Protein 5CS2 (pdb70)

CATH classification: 3.30.428.10

Structure (mmCIF, N/CA/C/O backbone):
data_5CS2
#
_entry.id   5CS2
#
_cell.length_a   45.953
_cell.length_b   45.953
_cell.length_c   138.440
_cell.angle_alpha   90.00
_cell.angle_beta   90.00
_cell.angle_gamma   120.00
#
_symmetry.space_group_name_H-M   'P 32 2 1'
#
loop_
_entity.id
_entity.type
_entity.pdbx_description
1 polymer 'Histidine triad protein'
2 polymer 'Cyclomarin A'
3 non-polymer 'CHLORIDE ION'
4 water water
#
loop_
_atom_site.group_PDB
_atom_site.id
_atom_site.type_symbol
_atom_site.label_atom_id
_atom_site.label_alt_id
_atom_site.label_comp_id
_atom_site.label_asym_id
_atom_site.label_entity_id
_atom_site.label_seq_id
_atom_site.pdbx_PDB_ins_code
_atom_site.Cartn_x
_atom_site.Cartn_y
_atom_site.Cartn_z
_atom_site.occupancy
_atom_site.B_iso_or_equiv
_atom_site.auth_seq_id
_atom_site.auth_comp_id
_atom_site.auth_asym_id
_atom_site.auth_atom_id
_atom_site.pdbx_PDB_model_num
ATOM 1 N N . GLU A 1 3 ? 26.708 2.236 -0.833 1.00 35.48 2 GLU A N 1
ATOM 2 C CA . GLU A 1 3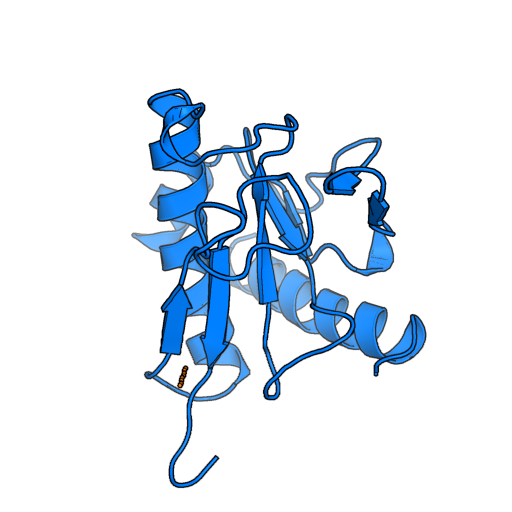 ? 28.133 2.564 -0.942 1.00 35.04 2 GLU A CA 1
ATOM 3 C C . GLU A 1 3 ? 29.064 1.341 -0.721 1.00 35.42 2 GLU A C 1
ATOM 4 O O . GLU A 1 3 ? 30.122 1.314 -1.356 1.00 34.60 2 GLU A O 1
ATOM 10 N N . LYS A 1 4 ? 28.705 0.356 0.153 1.00 29.25 3 LYS A N 1
ATOM 11 C CA . LYS A 1 4 ? 29.568 -0.830 0.379 1.00 28.05 3 LYS A CA 1
ATOM 12 C C . LYS A 1 4 ? 29.869 -1.554 -0.952 1.00 31.33 3 LYS A C 1
ATOM 13 O O . LYS A 1 4 ? 31.025 -1.833 -1.271 1.00 31.42 3 LYS A O 1
ATOM 19 N N . TYR A 1 5 ? 28.810 -1.856 -1.695 1.00 27.37 4 TYR A N 1
ATOM 20 C CA . TYR A 1 5 ? 28.934 -2.603 -2.944 1.00 26.11 4 TYR A CA 1
ATOM 21 C C . TYR A 1 5 ? 29.518 -1.787 -4.067 1.00 31.14 4 TYR A C 1
ATOM 22 O O . TYR A 1 5 ? 30.268 -2.340 -4.870 1.00 28.89 4 TYR A O 1
ATOM 31 N N . LYS A 1 6 ? 29.258 -0.468 -4.076 1.00 28.45 5 LYS A N 1
ATOM 32 C CA . LYS A 1 6 ? 29.825 0.446 -5.053 1.00 27.79 5 LYS A CA 1
ATOM 33 C C . LYS A 1 6 ? 31.323 0.484 -4.775 1.00 30.69 5 LYS A C 1
ATOM 34 O O . LYS A 1 6 ? 32.118 0.469 -5.713 1.00 30.10 5 LYS A O 1
ATOM 40 N N . ASN A 1 7 ? 31.715 0.467 -3.479 1.00 27.53 6 ASN A N 1
ATOM 41 C CA . ASN A 1 7 ? 33.119 0.495 -3.081 1.00 25.40 6 ASN A CA 1
ATOM 42 C C . ASN A 1 7 ? 33.819 -0.806 -3.510 1.00 27.28 6 ASN A C 1
ATOM 43 O O . ASN A 1 7 ? 34.963 -0.770 -3.963 1.00 26.63 6 ASN A O 1
ATOM 48 N N . ILE A 1 8 ? 33.107 -1.943 -3.431 1.00 24.38 7 ILE A N 1
ATOM 49 C CA . ILE A 1 8 ? 33.689 -3.217 -3.863 1.00 22.88 7 ILE A CA 1
ATOM 50 C C . ILE A 1 8 ? 33.933 -3.148 -5.390 1.00 27.27 7 ILE A C 1
ATOM 51 O O . ILE A 1 8 ? 35.017 -3.494 -5.852 1.00 25.63 7 ILE A O 1
ATOM 56 N N . LEU A 1 9 ? 32.933 -2.657 -6.148 1.00 25.14 8 LEU A N 1
ATOM 57 C CA . LEU A 1 9 ? 33.033 -2.536 -7.610 1.00 23.28 8 LEU A CA 1
ATOM 58 C C . LEU A 1 9 ? 34.194 -1.656 -8.034 1.00 27.97 8 LEU A C 1
ATOM 59 O O . LEU A 1 9 ? 34.900 -1.981 -8.989 1.00 25.93 8 LEU A O 1
ATOM 64 N N . GLU A 1 10 ? 34.466 -0.595 -7.255 1.00 25.83 9 GLU A N 1
ATOM 65 C CA . GLU A 1 10 ? 35.611 0.273 -7.518 1.00 26.58 9 GLU A CA 1
ATOM 66 C C . GLU A 1 10 ? 36.895 -0.534 -7.321 1.00 28.76 9 GLU A C 1
ATOM 67 O O . GLU A 1 10 ? 37.777 -0.492 -8.180 1.00 28.46 9 GLU A O 1
ATOM 73 N N . LYS A 1 11 ? 36.958 -1.351 -6.242 1.00 26.75 10 LYS A N 1
ATOM 74 C CA . LYS A 1 11 ? 38.121 -2.199 -5.963 1.00 27.10 10 LYS A CA 1
ATOM 75 C C . LYS A 1 11 ? 38.309 -3.269 -7.035 1.00 29.41 10 LYS A C 1
ATOM 76 O O . LYS A 1 11 ? 39.450 -3.661 -7.315 1.00 29.37 10 LYS A O 1
ATOM 82 N N . LEU A 1 12 ? 37.187 -3.748 -7.626 1.00 25.08 11 LEU A N 1
ATOM 83 C CA . LEU A 1 12 ? 37.209 -4.762 -8.685 1.00 23.07 11 LEU A CA 1
ATOM 84 C C . LEU A 1 12 ? 37.501 -4.123 -10.045 1.00 25.31 11 LEU A C 1
ATOM 85 O O . LEU A 1 12 ? 37.596 -4.838 -11.056 1.00 26.39 11 LEU A O 1
ATOM 90 N N . GLU A 1 13 ? 37.580 -2.773 -10.096 1.00 23.87 12 GLU A N 1
ATOM 91 C CA . GLU A 1 13 ? 37.821 -1.991 -11.314 1.00 24.96 12 GLU A CA 1
ATOM 92 C C . GLU A 1 13 ? 36.712 -2.228 -12.347 1.00 28.96 12 GLU A C 1
ATOM 93 O O . GLU A 1 13 ? 36.948 -2.197 -13.556 1.00 30.40 12 GLU A O 1
ATOM 99 N N . TRP A 1 14 ? 35.485 -2.446 -11.860 1.00 24.24 13 TRP A N 1
ATOM 100 C CA . TRP A 1 14 ? 34.348 -2.680 -12.734 1.00 23.96 13 TRP A CA 1
ATOM 101 C C . TRP A 1 14 ? 33.773 -1.383 -13.314 1.00 28.35 13 TRP A C 1
ATOM 102 O O . TRP A 1 14 ? 33.794 -0.324 -12.679 1.00 28.63 13 TRP A O 1
ATOM 113 N N . TYR A 1 15 ? 33.205 -1.505 -14.512 1.00 25.16 14 TYR A N 1
ATOM 114 C CA . TYR A 1 15 ? 32.434 -0.461 -15.186 1.00 25.38 14 TYR A CA 1
ATOM 115 C C . TYR A 1 15 ? 31.419 -1.158 -16.064 1.00 28.08 14 TYR A C 1
ATOM 116 O O . TYR A 1 15 ? 31.629 -2.322 -16.453 1.00 25.42 14 TYR A O 1
ATOM 125 N N . LYS A 1 16 ? 30.271 -0.496 -16.324 1.00 25.35 15 LYS A N 1
ATOM 126 C CA . LYS A 1 16 ? 29.224 -1.089 -17.159 1.00 24.80 15 LYS A CA 1
ATOM 127 C C . LYS A 1 16 ? 29.870 -1.491 -18.489 1.00 27.37 15 LYS A C 1
ATOM 128 O O . LYS A 1 16 ? 30.686 -0.715 -19.024 1.00 26.09 15 LYS A O 1
ATOM 134 N N . ASN A 1 17 ? 29.543 -2.707 -18.976 1.00 23.48 16 ASN A N 1
ATOM 135 C CA . ASN A 1 17 ? 30.023 -3.283 -20.235 1.00 22.57 16 ASN A CA 1
ATOM 136 C C . ASN A 1 17 ? 31.472 -3.753 -20.211 1.00 26.57 16 ASN A C 1
ATOM 137 O O . ASN A 1 17 ? 31.956 -4.176 -21.259 1.00 27.87 16 ASN A O 1
ATOM 142 N N . LYS A 1 18 ? 32.170 -3.726 -19.036 1.00 21.70 17 LYS A N 1
ATOM 143 C CA . LYS A 1 18 ? 33.532 -4.234 -18.997 1.00 20.53 17 LYS A CA 1
ATOM 144 C C . LYS A 1 18 ? 33.486 -5.715 -19.455 1.00 23.95 17 LYS A C 1
ATOM 145 O O . LYS A 1 18 ? 32.674 -6.493 -18.963 1.00 22.16 17 LYS A O 1
ATOM 151 N N . SER A 1 19 ? 34.354 -6.088 -20.394 1.00 22.16 18 SER A N 1
ATOM 152 C CA . SER A 1 19 ? 34.399 -7.466 -20.883 1.00 23.51 18 SER A CA 1
ATOM 153 C C . SER A 1 19 ? 35.827 -7.901 -21.184 1.00 29.11 18 SER A C 1
ATOM 154 O O . SER A 1 19 ? 36.763 -7.101 -21.094 1.00 30.08 18 SER A O 1
ATOM 157 N N . SER A 1 20 ? 36.003 -9.189 -21.467 1.00 26.32 19 SER A N 1
ATOM 158 C CA . SER A 1 20 ? 37.300 -9.747 -21.822 1.00 26.73 19 SER A CA 1
ATOM 159 C C . SER A 1 20 ? 37.146 -10.250 -23.264 1.00 31.64 19 SER A C 1
ATOM 160 O O . SER A 1 20 ? 36.029 -10.572 -23.685 1.00 30.78 19 SER A O 1
ATOM 163 N N . GLU A 1 21 ? 38.250 -10.275 -24.037 1.00 31.69 20 GLU A N 1
ATOM 164 C CA . GLU A 1 21 ? 38.228 -10.754 -25.426 1.00 32.48 20 GLU A CA 1
ATOM 165 C C . GLU A 1 21 ? 37.861 -12.243 -25.489 1.00 34.23 20 GLU A C 1
ATOM 166 O O . GLU A 1 21 ? 37.228 -12.676 -26.446 1.00 36.12 20 GLU A O 1
ATOM 172 N N . LYS A 1 22 ? 38.249 -13.008 -24.460 1.00 28.67 21 LYS A N 1
ATOM 173 C CA . LYS A 1 22 ? 37.989 -14.443 -24.359 1.00 28.67 21 LYS A CA 1
ATOM 174 C C . LYS A 1 22 ? 37.840 -14.855 -22.908 1.00 27.58 21 LYS A C 1
ATOM 175 O O . LYS A 1 22 ? 38.437 -14.253 -22.021 1.00 28.65 21 LYS A O 1
ATOM 181 N N . TYR A 1 23 ? 37.058 -15.888 -22.686 1.00 23.18 22 TYR A N 1
ATOM 182 C CA . TYR A 1 23 ? 36.798 -16.437 -21.361 1.00 22.36 22 TYR A CA 1
ATOM 183 C C . TYR A 1 23 ? 37.186 -17.901 -21.319 1.00 25.83 22 TYR A C 1
ATOM 184 O O . TYR A 1 23 ? 36.459 -18.753 -21.819 1.00 25.67 22 TYR A O 1
ATOM 193 N N . GLU A 1 24 ? 38.325 -18.173 -20.714 1.00 23.44 23 GLU A N 1
ATOM 194 C CA . GLU A 1 24 ? 38.819 -19.546 -20.584 1.00 25.10 23 GLU A CA 1
ATOM 195 C C . GLU A 1 24 ? 38.391 -20.114 -19.246 1.00 25.15 23 GLU A C 1
ATOM 196 O O . GLU A 1 24 ? 38.453 -19.409 -18.232 1.00 21.08 23 GLU A O 1
ATOM 202 N N . PHE A 1 25 ? 37.966 -21.381 -19.243 1.00 19.92 24 PHE A N 1
ATOM 203 C CA . PHE A 1 25 ? 37.643 -22.076 -18.006 1.00 19.84 24 PHE A CA 1
ATOM 204 C C . PHE A 1 25 ? 38.222 -23.493 -18.151 1.00 23.09 24 PHE A C 1
ATOM 205 O O . PHE A 1 25 ? 37.568 -24.342 -18.732 1.00 21.51 24 PHE A O 1
ATOM 213 N N . GLY A 1 26 ? 39.432 -23.707 -17.634 1.00 20.58 25 GLY A N 1
ATOM 214 C CA . GLY A 1 26 ? 40.112 -24.994 -17.818 1.00 20.19 25 GLY A CA 1
ATOM 215 C C . GLY A 1 26 ? 40.406 -25.121 -19.310 1.00 21.42 25 GLY A C 1
ATOM 216 O O . GLY A 1 26 ? 40.811 -24.142 -19.943 1.00 21.65 25 GLY A O 1
ATOM 217 N N . ILE A 1 27 ? 40.151 -26.290 -19.883 1.00 21.09 26 ILE A N 1
ATOM 218 C CA . ILE A 1 27 ? 40.349 -26.506 -21.340 1.00 19.63 26 ILE A CA 1
ATOM 219 C C . ILE A 1 27 ? 39.150 -25.931 -22.140 1.00 25.28 26 ILE A C 1
ATOM 220 O O . ILE A 1 27 ? 39.137 -26.025 -23.377 1.00 25.24 26 ILE A O 1
ATOM 225 N N . TYR A 1 28 ? 38.103 -25.458 -21.433 1.00 20.10 27 TYR A N 1
ATOM 226 C CA . TYR A 1 28 ? 36.857 -24.987 -22.047 1.00 20.60 27 TYR A CA 1
ATOM 227 C C . TYR A 1 28 ? 36.845 -23.490 -22.291 1.00 22.81 27 TYR A C 1
ATOM 228 O O . TYR A 1 28 ? 37.720 -22.757 -21.821 1.00 20.70 27 TYR A O 1
ATOM 237 N N . GLU A 1 29 ? 35.922 -23.062 -23.141 1.00 21.18 28 GLU A N 1
ATOM 238 C CA . GLU A 1 29 ? 35.792 -21.641 -23.421 1.00 20.79 28 GLU A CA 1
ATOM 239 C C . GLU A 1 29 ? 34.340 -21.303 -23.105 1.00 22.72 28 GLU A C 1
ATOM 240 O O . GLU A 1 29 ? 33.444 -22.067 -23.443 1.00 24.19 28 GLU A O 1
ATOM 246 N N . ILE A 1 30 ? 34.122 -20.219 -22.343 1.00 20.35 29 ILE A N 1
ATOM 247 C CA . ILE A 1 30 ? 32.768 -19.824 -21.968 1.00 17.59 29 ILE A CA 1
ATOM 248 C C . ILE A 1 30 ? 32.293 -18.787 -22.981 1.00 20.23 29 ILE A C 1
ATOM 249 O O . ILE A 1 30 ? 33.037 -17.851 -23.281 1.00 22.09 29 ILE A O 1
ATOM 254 N N . ASP A 1 31 ? 31.072 -18.968 -23.484 1.00 19.65 30 ASP A N 1
ATOM 255 C CA . ASP A 1 31 ? 30.419 -18.039 -24.429 1.00 19.40 30 ASP A CA 1
ATOM 256 C C . ASP A 1 31 ? 30.217 -16.701 -23.701 1.00 24.02 30 ASP A C 1
ATOM 257 O O . ASP A 1 31 ? 29.753 -16.673 -22.548 1.00 23.94 30 ASP A O 1
ATOM 262 N N . LYS A 1 32 ? 30.567 -15.598 -24.366 1.00 21.05 31 LYS A N 1
ATOM 263 C CA . LYS A 1 32 ? 30.403 -14.240 -23.808 1.00 21.28 31 LYS A CA 1
ATOM 264 C C . LYS A 1 32 ? 28.967 -13.942 -23.369 1.00 24.42 31 LYS A C 1
ATOM 265 O O . LYS A 1 32 ? 28.783 -13.141 -22.435 1.00 25.34 31 LYS A O 1
ATOM 271 N N . ARG A 1 33 ? 27.955 -14.577 -24.017 1.00 20.89 32 ARG A N 1
ATOM 272 C CA . ARG A 1 33 ? 26.535 -14.442 -23.685 1.00 21.43 32 ARG A CA 1
ATOM 273 C C . ARG A 1 33 ? 26.195 -15.011 -22.305 1.00 23.82 32 ARG A C 1
ATOM 274 O O . ARG A 1 33 ? 25.136 -14.706 -21.761 1.00 23.81 32 ARG A O 1
ATOM 282 N N . GLU A 1 34 ? 27.070 -15.888 -21.766 1.00 21.06 33 GLU A N 1
ATOM 283 C CA . GLU A 1 34 ? 26.799 -16.528 -20.469 1.00 20.91 33 GLU A CA 1
ATOM 284 C C . GLU A 1 34 ? 27.461 -15.817 -19.289 1.00 22.44 33 GLU A C 1
ATOM 285 O O . GLU A 1 34 ? 27.225 -16.199 -18.142 1.00 24.07 33 GLU A O 1
ATOM 291 N N . VAL A 1 35 ? 28.260 -14.814 -19.567 1.00 17.04 34 VAL A N 1
ATOM 292 C CA . VAL A 1 35 ? 29.050 -14.058 -18.596 1.00 17.53 34 VAL A CA 1
ATOM 293 C C . VAL A 1 35 ? 28.242 -12.836 -18.153 1.00 19.46 34 VAL A C 1
ATOM 294 O O . VAL A 1 35 ? 27.801 -12.068 -18.992 1.00 20.44 34 VAL A O 1
ATOM 298 N N . PHE A 1 36 ? 28.081 -12.655 -16.864 1.00 17.24 35 PHE A N 1
ATOM 299 C CA . PHE A 1 36 ? 27.316 -11.490 -16.367 1.00 17.29 35 PHE A CA 1
ATOM 300 C C . PHE A 1 36 ? 28.210 -10.398 -15.762 1.00 21.92 35 PHE A C 1
ATOM 301 O O . PHE A 1 36 ? 27.730 -9.289 -15.520 1.00 20.66 35 PHE A O 1
ATOM 309 N N . ILE A 1 37 ? 29.503 -10.698 -15.450 1.00 17.60 36 ILE A N 1
ATOM 310 C CA . ILE A 1 37 ? 30.383 -9.684 -14.899 1.00 18.14 36 ILE A CA 1
ATOM 311 C C . ILE A 1 37 ? 31.833 -10.073 -15.166 1.00 21.88 36 ILE A C 1
ATOM 312 O O . ILE A 1 37 ? 32.165 -11.251 -15.077 1.00 20.16 36 ILE A O 1
ATOM 317 N N . THR A 1 38 ? 32.668 -9.078 -15.417 1.00 19.05 37 THR A N 1
ATOM 318 C CA . THR A 1 38 ? 34.104 -9.186 -15.582 1.00 19.22 37 THR A CA 1
ATOM 319 C C . THR A 1 38 ? 34.734 -8.136 -14.688 1.00 24.65 37 THR A C 1
ATOM 320 O O . THR A 1 38 ? 34.270 -6.992 -14.652 1.00 25.02 37 THR A O 1
ATOM 324 N N . THR A 1 39 ? 35.791 -8.536 -13.943 1.00 19.60 38 THR A N 1
ATOM 325 C CA . THR A 1 39 ? 36.528 -7.679 -13.014 1.00 20.30 38 THR A CA 1
ATOM 326 C C . THR A 1 39 ? 37.989 -7.652 -13.453 1.00 24.65 38 THR A C 1
ATOM 327 O O . THR A 1 39 ? 38.327 -8.235 -14.489 1.00 25.10 38 THR A O 1
ATOM 331 N N . LYS A 1 40 ? 38.850 -6.999 -12.670 1.00 23.71 39 LYS A N 1
ATOM 332 C CA . LYS A 1 40 ? 40.272 -6.895 -12.969 1.00 24.70 39 LYS A CA 1
ATOM 333 C C . LYS A 1 40 ? 40.921 -8.282 -13.101 1.00 28.75 39 LYS A C 1
ATOM 334 O O . LYS A 1 40 ? 41.762 -8.463 -13.975 1.00 30.32 39 LYS A O 1
ATOM 340 N N . TYR A 1 41 ? 40.514 -9.256 -12.254 1.00 22.77 40 TYR A N 1
ATOM 341 C CA . TYR A 1 41 ? 41.102 -10.609 -12.237 1.00 21.59 40 TYR A CA 1
ATOM 342 C C . TYR A 1 41 ? 40.121 -11.763 -12.375 1.00 22.87 40 TYR A C 1
ATOM 343 O O . TYR A 1 41 ? 40.558 -12.910 -12.484 1.00 25.56 40 TYR A O 1
ATOM 352 N N . SER A 1 42 ? 38.815 -11.514 -12.361 1.00 17.54 41 SER A N 1
ATOM 353 C CA . SER A 1 42 ? 37.854 -12.622 -12.341 1.00 15.65 41 SER A CA 1
ATOM 354 C C . SER A 1 42 ? 36.681 -12.377 -13.268 1.00 18.12 41 SER A C 1
ATOM 355 O O . SER A 1 42 ? 36.572 -11.300 -13.854 1.00 19.83 41 SER A O 1
ATOM 358 N N . TYR A 1 43 ? 35.806 -13.356 -13.371 1.00 16.84 42 TYR A N 1
ATOM 359 C CA . TYR A 1 43 ? 34.552 -13.229 -14.083 1.00 15.51 42 TYR A CA 1
ATOM 360 C C . TYR A 1 43 ? 33.512 -14.169 -13.510 1.00 19.07 42 TYR A C 1
ATOM 361 O O . TYR A 1 43 ? 33.844 -15.135 -12.837 1.00 19.94 42 TYR A O 1
ATOM 370 N N . GLY A 1 44 ? 32.260 -13.830 -13.716 1.00 16.96 43 GLY A N 1
ATOM 371 C CA . GLY A 1 44 ? 31.128 -14.599 -13.239 1.00 15.89 43 GLY A CA 1
ATOM 372 C C . GLY A 1 44 ? 30.309 -15.046 -14.417 1.00 19.38 43 GLY A C 1
ATOM 373 O O . GLY A 1 44 ? 30.061 -14.262 -15.338 1.00 17.71 43 GLY A O 1
ATOM 374 N N . PHE A 1 45 ? 29.915 -16.302 -14.410 1.00 17.38 44 PHE A N 1
ATOM 375 C CA . PHE A 1 45 ? 29.113 -16.856 -15.484 1.00 17.93 44 PHE A CA 1
ATOM 376 C C . PHE A 1 45 ? 28.068 -17.839 -14.991 1.00 22.21 44 PHE A C 1
ATOM 377 O O . PHE A 1 45 ? 28.211 -18.433 -13.907 1.00 20.68 44 PHE A O 1
ATOM 385 N N A VAL A 1 46 ? 26.951 -17.940 -15.730 0.50 20.95 45 VAL A N 1
ATOM 386 N N B VAL A 1 46 ? 26.989 -17.987 -15.774 0.50 21.17 45 VAL A N 1
ATOM 387 C CA A VAL A 1 46 ? 25.863 -18.854 -15.372 0.50 20.66 45 VAL A CA 1
ATOM 388 C CA B VAL A 1 46 ? 25.843 -18.858 -15.491 0.50 20.99 45 VAL A CA 1
ATOM 389 C C A VAL A 1 46 ? 26.297 -20.296 -15.621 0.50 26.81 45 VAL A C 1
ATOM 390 C C B VAL A 1 46 ? 26.228 -20.331 -15.705 0.50 27.09 45 VAL A C 1
ATOM 391 O O A VAL A 1 46 ? 27.048 -20.565 -16.554 0.50 26.99 45 VAL A O 1
ATOM 392 O O B VAL A 1 46 ? 26.837 -20.667 -16.716 0.50 27.58 45 VAL A O 1
ATOM 399 N N . ASN A 1 47 ? 25.863 -21.208 -14.753 1.00 25.85 46 ASN A N 1
ATOM 400 C CA . ASN A 1 47 ? 26.191 -22.635 -14.845 1.00 25.28 46 ASN A CA 1
ATOM 401 C C . ASN A 1 47 ? 25.287 -23.366 -15.846 1.00 29.60 46 ASN A C 1
ATOM 402 O O . ASN A 1 47 ? 24.073 -23.228 -15.756 1.00 29.34 46 ASN A O 1
ATOM 407 N N . ASN A 1 48 ? 25.875 -24.151 -16.787 1.00 28.82 47 ASN A N 1
ATOM 408 C CA . ASN A 1 48 ? 25.118 -24.952 -17.772 1.00 29.34 47 ASN A CA 1
ATOM 409 C C . ASN A 1 48 ? 24.477 -26.182 -17.150 1.00 33.04 47 ASN A C 1
ATOM 410 O O . ASN A 1 48 ? 23.540 -26.748 -17.725 1.00 33.51 47 ASN A O 1
ATOM 415 N N . LYS A 1 49 ? 24.987 -26.613 -15.989 1.00 29.39 48 LYS A N 1
ATOM 416 C CA . LYS A 1 49 ? 24.430 -27.765 -15.259 1.00 30.14 48 LYS A CA 1
ATOM 417 C C . LYS A 1 49 ? 24.154 -27.306 -13.807 1.00 33.95 48 LYS A C 1
ATOM 418 O O . LYS A 1 49 ? 24.898 -27.672 -12.892 1.00 34.82 48 LYS A O 1
ATOM 424 N N . PRO A 1 50 ? 23.147 -26.422 -13.593 1.00 30.19 49 PRO A N 1
ATOM 425 C CA . PRO A 1 50 ? 22.899 -25.918 -12.231 1.00 29.84 49 PRO A CA 1
ATOM 426 C C . PRO A 1 50 ? 22.378 -26.997 -11.293 1.00 34.85 49 PRO A C 1
ATOM 427 O O . PRO A 1 50 ? 21.587 -27.853 -11.711 1.00 34.60 49 PRO A O 1
ATOM 431 N N . LEU A 1 51 ? 22.831 -26.971 -10.027 1.00 31.60 50 LEU A N 1
ATOM 432 C CA . LEU A 1 51 ? 22.331 -27.920 -9.033 1.00 31.96 50 LEU A CA 1
ATOM 433 C C . LEU A 1 51 ? 20.937 -27.485 -8.634 1.00 33.02 50 LEU A C 1
ATOM 434 O O . LEU A 1 51 ? 20.083 -28.325 -8.369 1.00 32.36 50 LEU A O 1
ATOM 439 N N . LEU A 1 52 ? 20.725 -26.159 -8.570 1.00 28.85 51 LEU A N 1
ATOM 440 C CA . LEU A 1 52 ? 19.471 -25.508 -8.209 1.00 27.08 51 LEU A CA 1
ATOM 441 C C . LEU A 1 52 ? 19.381 -24.209 -9.005 1.00 31.90 51 LEU A C 1
ATOM 442 O O . LEU A 1 52 ? 20.426 -23.737 -9.469 1.00 29.95 51 LEU A O 1
ATOM 447 N N . PRO A 1 53 ? 18.193 -23.546 -9.101 1.00 29.93 52 PRO A N 1
ATOM 448 C CA . PRO A 1 53 ? 18.125 -22.265 -9.850 1.00 29.48 52 PRO A CA 1
ATOM 449 C C . PRO A 1 53 ? 19.027 -21.159 -9.308 1.00 31.17 52 PRO A C 1
ATOM 450 O O . PRO A 1 53 ? 19.154 -20.982 -8.105 1.00 31.13 52 PRO A O 1
ATOM 454 N N . GLY A 1 54 ? 19.645 -20.415 -10.210 1.00 25.75 53 GLY A N 1
ATOM 455 C CA . GLY A 1 54 ? 20.530 -19.323 -9.818 1.00 23.82 53 GLY A CA 1
ATOM 456 C C . GLY A 1 54 ? 21.951 -19.737 -9.490 1.00 23.64 53 GLY A C 1
ATOM 457 O O . GLY A 1 54 ? 22.767 -18.884 -9.151 1.00 22.66 53 GLY A O 1
ATOM 458 N N . HIS A 1 55 ? 22.273 -21.013 -9.687 1.00 19.68 54 HIS A N 1
ATOM 459 C CA . HIS A 1 55 ? 23.638 -21.550 -9.477 1.00 19.74 54 HIS A CA 1
ATOM 460 C C . HIS A 1 55 ? 24.591 -20.878 -10.454 1.00 23.55 54 HIS A C 1
ATOM 461 O O . HIS A 1 55 ? 24.446 -21.010 -11.676 1.00 22.49 54 HIS A O 1
ATOM 468 N N . ILE A 1 56 ? 25.532 -20.101 -9.920 1.00 19.19 55 ILE A N 1
ATOM 469 C CA . ILE A 1 56 ? 26.513 -19.374 -10.705 1.00 17.71 55 ILE A CA 1
ATOM 470 C C . ILE A 1 56 ? 27.934 -19.770 -10.330 1.00 19.46 55 ILE A C 1
ATOM 471 O O . ILE A 1 56 ? 28.168 -20.323 -9.252 1.00 19.30 55 ILE A O 1
ATOM 476 N N . LEU A 1 57 ? 28.862 -19.440 -11.210 1.00 16.70 56 LEU A N 1
ATOM 477 C CA . LEU A 1 57 ? 30.290 -19.738 -11.021 1.00 17.68 56 LEU A CA 1
ATOM 478 C C . LEU A 1 57 ? 31.112 -18.484 -11.138 1.00 20.12 56 LEU A C 1
ATOM 479 O O . LEU A 1 57 ? 30.832 -17.649 -12.003 1.00 19.58 56 LEU A O 1
ATOM 484 N N . LEU A 1 58 ? 32.164 -18.363 -10.311 1.00 15.37 57 LEU A N 1
ATOM 485 C CA . LEU A 1 58 ? 33.118 -17.255 -10.402 1.00 14.81 57 LEU A CA 1
ATOM 486 C C . LEU A 1 58 ? 34.481 -17.878 -10.636 1.00 21.57 57 LEU A C 1
ATOM 487 O O . LEU A 1 58 ? 34.800 -18.869 -9.979 1.00 19.91 57 LEU A O 1
ATOM 492 N N . THR A 1 59 ? 35.265 -17.330 -11.568 1.00 17.92 58 THR A N 1
ATOM 493 C CA . THR A 1 59 ? 36.581 -17.919 -11.807 1.00 17.10 58 THR A CA 1
ATOM 494 C C . THR A 1 59 ? 37.577 -16.839 -12.103 1.00 20.85 58 THR A C 1
ATOM 495 O O . THR A 1 59 ? 37.190 -15.691 -12.355 1.00 21.54 58 THR A O 1
ATOM 499 N N . THR A 1 60 ? 38.866 -17.193 -12.110 1.00 18.35 59 THR A N 1
ATOM 500 C CA . THR A 1 60 ? 39.927 -16.241 -12.414 1.00 17.78 59 THR A CA 1
ATOM 501 C C . THR A 1 60 ? 40.078 -16.119 -13.919 1.00 21.21 59 THR A C 1
ATOM 502 O O . THR A 1 60 ? 39.830 -17.085 -14.624 1.00 22.36 59 THR A O 1
ATOM 506 N N . LEU A 1 61 ? 40.457 -14.934 -14.421 1.00 20.02 60 LEU A N 1
ATOM 507 C CA . LEU A 1 61 ? 40.631 -14.751 -15.865 1.00 20.56 60 LEU A CA 1
ATOM 508 C C . LEU A 1 61 ? 41.855 -15.567 -16.322 1.00 26.32 60 LEU A C 1
ATOM 509 O O . LEU A 1 61 ? 41.847 -16.134 -17.421 1.00 26.19 60 LEU A O 1
ATOM 514 N N . LYS A 1 62 ? 42.880 -15.643 -15.449 1.00 23.55 61 LYS A N 1
ATOM 515 C CA . LYS A 1 62 ? 44.088 -16.444 -15.670 1.00 25.03 61 LYS A CA 1
ATOM 516 C C . LYS A 1 62 ? 43.842 -17.866 -15.161 1.00 30.12 61 LYS A C 1
ATOM 517 O O . LYS A 1 62 ? 43.349 -18.045 -14.044 1.00 29.19 61 LYS A O 1
ATOM 523 N N . LYS A 1 63 ? 44.159 -18.884 -1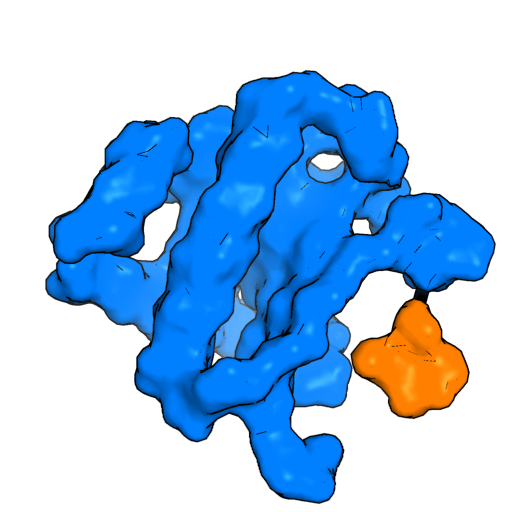5.987 1.00 27.12 62 LYS A N 1
ATOM 524 C CA . LYS A 1 63 ? 43.958 -20.274 -15.596 1.00 27.05 62 LYS A CA 1
ATOM 525 C C . LYS A 1 63 ? 44.954 -20.658 -14.496 1.00 31.57 62 LYS A C 1
ATOM 526 O O . LYS A 1 63 ? 46.168 -20.587 -14.695 1.00 32.37 62 LYS A O 1
ATOM 532 N N . LYS A 1 64 ? 44.422 -20.972 -13.308 1.00 26.83 63 LYS A N 1
ATOM 533 C CA . LYS A 1 64 ? 45.186 -21.408 -12.139 1.00 25.78 63 LYS A CA 1
ATOM 534 C C . LYS A 1 64 ? 44.423 -22.580 -11.570 1.00 28.02 63 LYS A C 1
ATOM 535 O O . LYS A 1 64 ? 43.204 -22.494 -11.437 1.00 27.72 63 LYS A O 1
ATOM 541 N N . LYS A 1 65 ? 45.109 -23.706 -11.310 1.00 24.61 64 LYS A N 1
ATOM 542 C CA . LYS A 1 65 ? 44.437 -24.940 -10.892 1.00 24.72 64 LYS A CA 1
ATOM 543 C C . LYS A 1 65 ? 43.918 -24.948 -9.450 1.00 26.62 64 LYS A C 1
ATOM 544 O O . LYS A 1 65 ? 42.768 -25.329 -9.200 1.00 26.86 64 LYS A O 1
ATOM 550 N N . HIS A 1 66 ? 44.797 -24.601 -8.517 1.00 24.39 65 HIS A N 1
ATOM 551 C CA . HIS A 1 66 ? 44.507 -24.627 -7.094 1.00 24.24 65 HIS A CA 1
ATOM 552 C C . HIS A 1 66 ? 44.328 -23.251 -6.511 1.00 22.39 65 HIS A C 1
ATOM 553 O O . HIS A 1 66 ? 44.962 -22.305 -6.942 1.00 20.62 65 HIS A O 1
ATOM 560 N N . TYR A 1 67 ? 43.522 -23.165 -5.452 1.00 21.38 66 TYR A N 1
ATOM 561 C CA . TYR A 1 67 ? 43.281 -21.919 -4.740 1.00 20.30 66 TYR A CA 1
ATOM 562 C C . TYR A 1 67 ? 44.587 -21.285 -4.257 1.00 23.02 66 TYR A C 1
ATOM 563 O O . TYR A 1 67 ? 44.744 -20.071 -4.292 1.00 22.00 66 TYR A O 1
ATOM 572 N N . ASN A 1 68 ? 45.549 -22.121 -3.848 1.00 20.70 67 ASN A N 1
ATOM 573 C CA . ASN A 1 68 ? 46.838 -21.619 -3.382 1.00 22.12 67 ASN A CA 1
ATOM 574 C C . ASN A 1 68 ? 47.783 -21.150 -4.500 1.00 26.30 67 ASN A C 1
ATOM 575 O O . ASN A 1 68 ? 48.840 -20.590 -4.194 1.00 27.18 67 ASN A O 1
ATOM 580 N N . ASP A 1 69 ? 47.368 -21.297 -5.784 1.00 23.69 68 ASP A N 1
ATOM 581 C CA . ASP A 1 69 ? 48.112 -20.773 -6.931 1.00 24.00 68 ASP A CA 1
ATOM 582 C C . ASP A 1 69 ? 47.760 -19.297 -7.118 1.00 26.42 68 ASP A C 1
ATOM 583 O O . ASP A 1 69 ? 48.447 -18.615 -7.868 1.00 27.48 68 ASP A O 1
ATOM 588 N N . LEU A 1 70 ? 46.663 -18.804 -6.477 1.00 22.41 69 LEU A N 1
ATOM 589 C CA . LEU A 1 70 ? 46.264 -17.410 -6.658 1.00 21.80 69 LEU A CA 1
ATOM 590 C C . LEU A 1 70 ? 47.169 -16.433 -5.958 1.00 26.06 69 LEU A C 1
ATOM 591 O O . LEU A 1 70 ? 47.616 -16.711 -4.842 1.00 25.93 69 LEU A O 1
ATOM 596 N N . ASP A 1 71 ? 47.380 -15.258 -6.568 1.00 24.04 70 ASP A N 1
ATOM 597 C CA . ASP A 1 71 ? 48.144 -14.166 -5.952 1.00 25.32 70 ASP A CA 1
ATOM 598 C C . ASP A 1 71 ? 47.176 -13.419 -5.003 1.00 26.07 70 ASP A C 1
ATOM 599 O O . ASP A 1 71 ? 45.950 -13.539 -5.155 1.00 24.04 70 ASP A O 1
ATOM 604 N N . ILE A 1 72 ? 47.727 -12.657 -4.046 1.00 23.06 71 ILE A N 1
ATOM 605 C CA . ILE A 1 72 ? 46.975 -11.877 -3.055 1.00 21.76 71 ILE A CA 1
ATOM 606 C C . ILE A 1 72 ? 45.873 -11.034 -3.721 1.00 25.20 71 ILE A C 1
ATOM 607 O O . ILE A 1 72 ? 44.728 -11.098 -3.288 1.00 24.25 71 ILE A O 1
ATOM 612 N N . GLU A 1 73 ? 46.214 -10.317 -4.815 1.00 23.31 72 GLU A N 1
ATOM 613 C CA . GLU A 1 73 ? 45.296 -9.453 -5.567 1.00 23.56 72 GLU A CA 1
ATOM 614 C C . GLU A 1 73 ? 44.138 -10.282 -6.138 1.00 26.85 72 GLU A C 1
ATOM 615 O O . GLU A 1 73 ? 42.998 -9.826 -6.079 1.00 26.04 72 GLU A O 1
ATOM 621 N N . GLU A 1 74 ? 44.418 -11.505 -6.652 1.00 22.76 73 GLU A N 1
ATOM 622 C CA . GLU A 1 74 ? 43.394 -12.404 -7.192 1.00 21.98 73 GLU A CA 1
ATOM 623 C C . GLU A 1 74 ? 42.468 -12.951 -6.102 1.00 24.07 73 GLU A C 1
ATOM 624 O O . GLU A 1 74 ? 41.274 -13.105 -6.351 1.00 23.69 73 GLU A O 1
ATOM 630 N N . ILE A 1 75 ? 43.027 -13.292 -4.922 1.00 20.43 74 ILE A N 1
ATOM 631 C CA . ILE A 1 75 ? 42.251 -13.799 -3.770 1.00 20.18 74 ILE A CA 1
ATOM 632 C C . ILE A 1 75 ? 41.267 -12.723 -3.353 1.00 21.25 74 ILE A C 1
ATOM 633 O O . ILE A 1 75 ? 40.083 -13.000 -3.177 1.00 21.42 74 ILE A O 1
ATOM 638 N N . ILE A 1 76 ? 41.762 -11.483 -3.202 1.00 18.32 75 ILE A N 1
ATOM 639 C CA . ILE A 1 76 ? 40.882 -10.377 -2.823 1.00 18.64 75 ILE A CA 1
ATOM 640 C C . ILE A 1 76 ? 39.801 -10.151 -3.874 1.00 22.90 75 ILE A C 1
ATOM 641 O O . ILE A 1 76 ? 38.621 -9.993 -3.535 1.00 21.14 75 ILE A O 1
ATOM 646 N N . ASP A 1 77 ? 40.206 -10.111 -5.152 1.00 21.47 76 ASP A N 1
ATOM 647 C CA . ASP A 1 77 ? 39.271 -9.845 -6.244 1.00 20.93 76 ASP A CA 1
ATOM 648 C C . ASP A 1 77 ? 38.142 -10.871 -6.298 1.00 21.64 76 ASP A C 1
ATOM 649 O O . ASP A 1 77 ? 36.970 -10.492 -6.266 1.00 20.45 76 ASP A O 1
ATOM 654 N N . ILE A 1 78 ? 38.474 -12.168 -6.352 1.00 19.38 77 ILE A N 1
ATOM 655 C CA . ILE A 1 78 ? 37.462 -13.197 -6.507 1.00 18.37 77 ILE A CA 1
ATOM 656 C C . ILE A 1 78 ? 36.513 -13.269 -5.285 1.00 21.02 77 ILE A C 1
ATOM 657 O O . ILE A 1 78 ? 35.323 -13.577 -5.448 1.00 19.40 77 ILE A O 1
ATOM 662 N N . ASN A 1 79 ? 37.045 -12.923 -4.102 1.00 17.48 78 ASN A N 1
ATOM 663 C CA . ASN A 1 79 ? 36.263 -12.997 -2.874 1.00 18.02 78 ASN A CA 1
ATOM 664 C C . ASN A 1 79 ? 35.378 -11.791 -2.668 1.00 20.20 78 ASN A C 1
ATOM 665 O O . ASN A 1 79 ? 34.247 -11.966 -2.200 1.00 20.50 78 ASN A O 1
ATOM 670 N N . LEU A 1 80 ? 35.840 -10.609 -3.053 1.00 19.17 79 LEU A N 1
ATOM 671 C CA . LEU A 1 80 ? 34.968 -9.421 -3.038 1.00 18.86 79 LEU A CA 1
ATOM 672 C C . LEU A 1 80 ? 33.853 -9.599 -4.077 1.00 22.11 79 LEU A C 1
ATOM 673 O O . LEU A 1 80 ? 32.698 -9.287 -3.792 1.00 21.85 79 LEU A O 1
ATOM 678 N N . LEU A 1 81 ? 34.179 -10.184 -5.263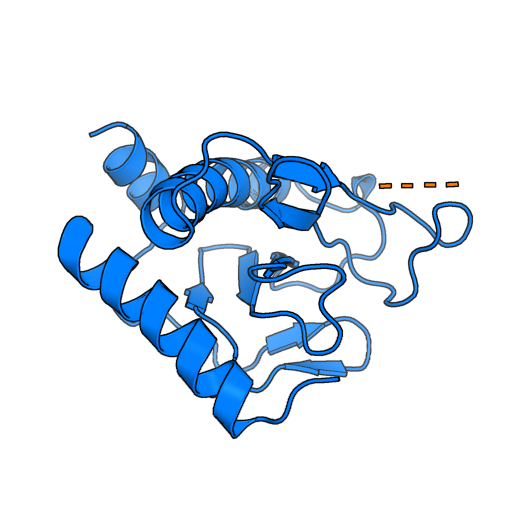 1.00 19.85 80 LEU A N 1
ATOM 679 C CA . LEU A 1 81 ? 33.153 -10.481 -6.275 1.00 18.84 80 LEU A CA 1
ATOM 680 C C . LEU A 1 81 ? 32.116 -11.478 -5.741 1.00 20.83 80 LEU A C 1
ATOM 681 O O . LEU A 1 81 ? 30.926 -11.327 -5.969 1.00 19.57 80 LEU A O 1
ATOM 686 N N . CYS A 1 82 ? 32.567 -12.506 -5.013 1.00 18.14 81 CYS A N 1
ATOM 687 C CA . CYS A 1 82 ? 31.677 -13.471 -4.397 1.00 18.11 81 CYS A CA 1
ATOM 688 C C . CYS A 1 82 ? 30.677 -12.791 -3.466 1.00 19.84 81 CYS A C 1
ATOM 689 O O . CYS A 1 82 ? 29.475 -13.064 -3.564 1.00 19.05 81 CYS A O 1
ATOM 692 N N . ASN A 1 83 ? 31.178 -11.965 -2.553 1.00 18.34 82 ASN A N 1
ATOM 693 C CA . ASN A 1 83 ? 30.314 -11.257 -1.587 1.00 19.21 82 ASN A CA 1
ATOM 694 C C . ASN A 1 83 ? 29.304 -10.364 -2.348 1.00 21.48 82 ASN A C 1
ATOM 695 O O . ASN A 1 83 ? 28.104 -10.433 -2.065 1.00 19.80 82 ASN A O 1
ATOM 700 N N . PHE A 1 84 ? 29.793 -9.607 -3.348 1.00 19.38 83 PHE A N 1
ATOM 701 C CA . PHE A 1 84 ? 28.970 -8.742 -4.205 1.00 18.63 83 PHE A CA 1
ATOM 702 C C . PHE A 1 84 ? 27.892 -9.576 -4.901 1.00 21.49 83 PHE A C 1
ATOM 703 O O . PHE A 1 84 ? 26.728 -9.165 -4.938 1.00 20.21 83 PHE A O 1
ATOM 711 N N . MET A 1 85 ? 28.269 -10.762 -5.487 1.00 17.35 84 MET A N 1
ATOM 712 C CA . MET A 1 85 ? 27.298 -11.593 -6.191 1.00 17.97 84 MET A CA 1
ATOM 713 C C . MET A 1 85 ? 26.267 -12.236 -5.279 1.00 22.64 84 MET A C 1
ATOM 714 O O . MET A 1 85 ? 25.128 -12.383 -5.692 1.00 21.94 84 MET A O 1
ATOM 719 N N . CYS A 1 86 ? 26.615 -12.536 -3.998 1.00 19.29 85 CYS A N 1
ATOM 720 C CA . CYS A 1 86 ? 25.609 -13.032 -3.065 1.00 20.21 85 CYS A CA 1
ATOM 721 C C . CYS A 1 86 ? 24.585 -11.938 -2.805 1.00 24.05 85 CYS A C 1
ATOM 722 O O . CYS A 1 86 ? 23.399 -12.237 -2.718 1.00 24.33 85 CYS A O 1
ATOM 725 N N . TYR A 1 87 ? 25.033 -10.684 -2.751 1.00 20.51 86 TYR A N 1
ATOM 726 C CA . TYR A 1 87 ? 24.112 -9.542 -2.595 1.00 21.90 86 TYR A CA 1
ATOM 727 C C . TYR A 1 87 ? 23.162 -9.446 -3.804 1.00 24.80 86 TYR A C 1
ATOM 728 O O . TYR A 1 87 ? 21.945 -9.448 -3.629 1.00 24.75 86 TYR A O 1
ATOM 737 N N . ILE A 1 88 ? 23.718 -9.457 -5.033 1.00 20.97 87 ILE A N 1
ATOM 738 C CA . ILE A 1 88 ? 22.910 -9.388 -6.266 1.00 20.06 87 ILE A CA 1
ATOM 739 C C . ILE A 1 88 ? 21.933 -10.541 -6.372 1.00 23.74 87 ILE A C 1
ATOM 740 O O . ILE A 1 88 ? 20.744 -10.311 -6.594 1.00 24.28 87 ILE A O 1
ATOM 745 N N . MET A 1 89 ? 22.428 -11.797 -6.241 1.00 20.74 88 MET A N 1
ATOM 746 C CA . MET A 1 89 ? 21.596 -12.988 -6.348 1.00 21.73 88 MET A CA 1
ATOM 747 C C . MET A 1 89 ? 20.515 -13.013 -5.275 1.00 28.01 88 MET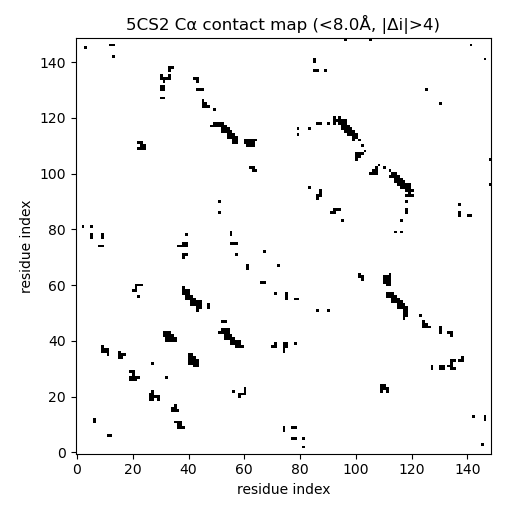 A C 1
ATOM 748 O O . MET A 1 89 ? 19.415 -13.516 -5.528 1.00 27.70 88 MET A O 1
ATOM 753 N N . GLY A 1 90 ? 20.849 -12.476 -4.099 1.00 23.48 89 GLY A N 1
ATOM 754 C CA . GLY A 1 90 ? 19.925 -12.372 -2.980 1.00 23.39 89 GLY A CA 1
ATOM 755 C C . GLY A 1 90 ? 18.732 -11.531 -3.369 1.00 28.73 89 GLY A C 1
ATOM 756 O O . GLY A 1 90 ? 17.593 -11.963 -3.191 1.00 28.39 89 GLY A O 1
ATOM 757 N N . ASN A 1 91 ? 19.009 -10.371 -3.978 1.00 26.94 90 ASN A N 1
ATOM 758 C CA . ASN A 1 91 ? 17.986 -9.451 -4.479 1.00 28.23 90 ASN A CA 1
ATOM 759 C C . ASN A 1 91 ? 17.184 -10.036 -5.652 1.00 35.88 90 ASN A C 1
ATOM 760 O O . ASN A 1 91 ? 15.966 -9.859 -5.682 1.00 37.03 90 ASN A O 1
ATOM 765 N N . LEU A 1 92 ? 17.842 -10.772 -6.585 1.00 32.49 91 LEU A N 1
ATOM 766 C CA . LEU A 1 92 ? 17.177 -11.366 -7.758 1.00 32.02 91 LEU A CA 1
ATOM 767 C C . LEU A 1 92 ? 16.352 -12.627 -7.499 1.00 35.84 91 LEU A C 1
ATOM 768 O O . LEU A 1 92 ? 15.284 -12.784 -8.099 1.00 36.03 91 LEU A O 1
ATOM 773 N N . PHE A 1 93 ? 16.857 -13.550 -6.665 1.00 30.21 92 PHE A N 1
ATOM 774 C CA . PHE A 1 93 ? 16.209 -14.824 -6.375 1.00 29.62 92 PHE A CA 1
ATOM 775 C C . PHE A 1 93 ? 15.380 -14.796 -5.085 1.00 33.22 92 PHE A C 1
ATOM 776 O O . PHE A 1 93 ? 14.796 -15.810 -4.720 1.00 35.03 92 PHE A O 1
ATOM 784 N N . ASN A 1 94 ? 15.270 -13.626 -4.452 1.00 30.04 93 ASN A N 1
ATOM 785 C CA . ASN A 1 94 ? 14.526 -13.363 -3.210 1.00 30.71 93 ASN A CA 1
ATOM 786 C C . ASN A 1 94 ? 14.919 -14.353 -2.097 1.00 34.94 93 ASN A C 1
ATOM 787 O O . ASN A 1 94 ? 14.126 -15.197 -1.648 1.00 35.51 93 ASN A O 1
ATOM 792 N N . THR A 1 95 ? 16.205 -14.295 -1.726 1.00 28.24 94 THR A N 1
ATOM 793 C CA . THR A 1 95 ? 16.735 -15.153 -0.673 1.00 27.43 94 TH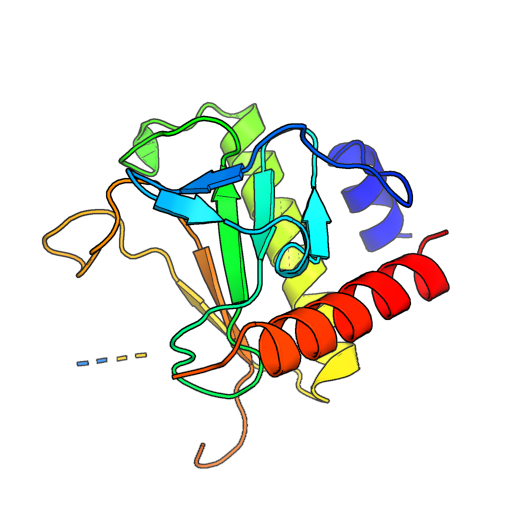R A CA 1
ATOM 794 C C . THR A 1 95 ? 17.863 -14.489 0.040 1.00 30.63 94 THR A C 1
ATOM 795 O O . THR A 1 95 ? 18.534 -13.597 -0.490 1.00 29.43 94 THR A O 1
ATOM 799 N N . THR A 1 96 ? 18.069 -14.926 1.268 1.00 26.89 95 THR A N 1
ATOM 800 C CA . THR A 1 96 ? 19.155 -14.402 2.060 1.00 25.29 95 THR A CA 1
ATOM 801 C C . THR A 1 96 ? 20.179 -15.545 2.233 1.00 25.12 95 THR A C 1
ATOM 802 O O . THR A 1 96 ? 21.223 -15.303 2.822 1.00 25.14 95 THR A O 1
ATOM 806 N N . ASP A 1 97 ? 19.833 -16.783 1.817 1.00 22.07 96 ASP A N 1
ATOM 807 C CA . ASP A 1 97 ? 20.673 -17.960 2.069 1.00 22.37 96 ASP A CA 1
ATOM 808 C C . ASP A 1 97 ? 21.364 -18.517 0.841 1.00 26.07 96 ASP A C 1
ATOM 809 O O . ASP A 1 97 ? 20.756 -18.630 -0.225 1.00 24.03 96 ASP A O 1
ATOM 814 N N . PHE A 1 98 ? 22.658 -18.873 1.005 1.00 21.18 97 PHE A N 1
ATOM 815 C CA . PHE A 1 98 ? 23.472 -19.359 -0.110 1.00 20.24 97 PHE A CA 1
ATOM 816 C C . PHE A 1 98 ? 24.412 -20.443 0.353 1.00 23.21 97 PHE A C 1
ATOM 817 O O . PHE A 1 98 ? 24.879 -20.403 1.493 1.00 22.88 97 PHE A O 1
ATOM 825 N N . SER A 1 99 ? 24.710 -21.369 -0.538 1.00 19.17 98 SER A N 1
ATOM 826 C CA . SER A 1 99 ? 25.778 -22.357 -0.355 1.00 19.27 98 SER A CA 1
ATOM 827 C C . SER A 1 99 ? 26.924 -21.787 -1.191 1.00 22.20 98 SER A C 1
ATOM 828 O O . SER A 1 99 ? 26.746 -21.457 -2.377 1.00 21.64 98 SER A O 1
ATOM 831 N N . ILE A 1 100 ? 28.065 -21.549 -0.548 1.00 16.76 99 ILE A N 1
ATOM 832 C CA . ILE A 1 100 ? 29.214 -20.980 -1.233 1.00 17.08 99 ILE A CA 1
ATOM 833 C C . ILE A 1 100 ? 30.326 -22.002 -1.119 1.00 19.82 99 ILE A C 1
ATOM 834 O O . ILE A 1 100 ? 30.597 -22.464 -0.008 1.00 19.77 99 ILE A O 1
ATOM 839 N N . ALA A 1 101 ? 30.956 -22.388 -2.236 1.00 16.90 100 ALA A N 1
ATOM 840 C CA . ALA A 1 101 ? 31.983 -23.439 -2.107 1.00 18.00 100 ALA A CA 1
ATOM 841 C C . ALA A 1 101 ? 33.011 -23.454 -3.185 1.00 22.26 100 ALA A C 1
ATOM 842 O O . ALA A 1 101 ? 32.711 -23.113 -4.331 1.00 19.45 100 ALA A O 1
ATOM 844 N N . ILE A 1 102 ? 34.233 -23.930 -2.812 1.00 19.15 101 ILE A N 1
ATOM 845 C CA . ILE A 1 102 ? 35.337 -24.184 -3.747 1.00 18.88 101 ILE A CA 1
ATOM 846 C C . ILE A 1 102 ? 35.682 -25.679 -3.630 1.00 21.02 101 ILE A C 1
ATOM 847 O O . ILE A 1 102 ? 35.892 -26.160 -2.514 1.00 20.04 101 ILE A O 1
ATOM 852 N N . GLN A 1 103 ? 35.657 -26.430 -4.756 1.00 19.58 102 GLN A N 1
ATOM 853 C CA . GLN A 1 103 ? 36.103 -27.827 -4.772 1.00 20.09 102 GLN A CA 1
ATOM 854 C C . GLN A 1 103 ? 37.563 -27.673 -5.185 1.00 25.18 102 GLN A C 1
ATOM 855 O O . GLN A 1 103 ? 37.878 -27.604 -6.377 1.00 25.02 102 GLN A O 1
ATOM 861 N N . ASP A 1 104 ? 38.446 -27.471 -4.195 1.00 23.32 103 ASP A N 1
ATOM 862 C CA . ASP A 1 104 ? 39.850 -27.183 -4.442 1.00 23.85 103 ASP A CA 1
ATOM 863 C C . ASP A 1 104 ? 40.688 -28.443 -4.672 1.00 27.71 103 ASP A C 1
ATOM 864 O O . ASP A 1 104 ? 41.468 -28.836 -3.810 1.00 27.51 103 ASP A O 1
ATOM 869 N N . GLY A 1 105 ? 40.545 -29.038 -5.845 1.00 26.03 104 GLY A N 1
ATOM 870 C CA . GLY A 1 105 ? 41.313 -30.227 -6.191 1.00 25.91 104 GLY A CA 1
ATOM 871 C C . GLY A 1 105 ? 40.463 -31.423 -6.531 1.00 26.11 104 GLY A C 1
ATOM 872 O O . GLY A 1 105 ? 39.301 -31.515 -6.124 1.00 23.08 104 GLY A O 1
ATOM 873 N N . LYS A 1 106 ? 41.058 -32.395 -7.246 1.00 24.65 105 LYS A N 1
ATOM 874 C CA . LYS A 1 106 ? 40.353 -33.581 -7.700 1.00 23.69 105 LYS A CA 1
ATOM 875 C C . LYS A 1 106 ? 39.664 -34.369 -6.579 1.00 26.84 105 LYS A C 1
ATOM 876 O O . LYS A 1 106 ? 38.524 -34.824 -6.753 1.00 24.84 105 LYS A O 1
ATOM 882 N N . GLU A 1 107 ? 40.338 -34.519 -5.424 1.00 24.91 106 GLU A N 1
ATOM 883 C CA . GLU A 1 107 ? 39.741 -35.294 -4.334 1.00 24.56 106 GLU A CA 1
ATOM 884 C C . GLU A 1 107 ? 38.632 -34.504 -3.594 1.00 28.48 106 GLU A C 1
ATOM 885 O O . GLU A 1 107 ? 37.879 -35.087 -2.815 1.00 28.63 106 GLU A O 1
ATOM 891 N N . ALA A 1 108 ? 38.473 -33.209 -3.936 1.00 22.77 107 ALA A N 1
ATOM 892 C CA . ALA A 1 108 ? 37.344 -32.409 -3.451 1.00 23.39 107 ALA A CA 1
ATOM 893 C C . ALA A 1 108 ? 36.214 -32.349 -4.517 1.00 26.95 107 ALA A C 1
ATOM 894 O O . ALA A 1 108 ? 35.203 -31.660 -4.322 1.00 25.27 107 ALA A O 1
ATOM 896 N N . GLY A 1 109 ? 36.365 -33.120 -5.600 1.00 23.81 108 GLY A N 1
ATOM 897 C CA . GLY A 1 109 ? 35.354 -33.189 -6.658 1.00 24.29 108 GLY A CA 1
ATOM 898 C C . GLY A 1 109 ? 35.494 -32.192 -7.796 1.00 27.55 108 GLY A C 1
ATOM 899 O O . GLY A 1 109 ? 34.562 -32.042 -8.591 1.00 27.99 108 GLY A O 1
ATOM 900 N N . GLN A 1 110 ? 36.629 -31.511 -7.902 1.00 24.18 109 GLN A N 1
ATOM 901 C CA . GLN A 1 110 ? 36.864 -30.543 -8.989 1.00 24.24 109 GLN A CA 1
ATOM 902 C C . GLN A 1 110 ? 36.897 -31.303 -10.346 1.00 31.13 109 GLN A C 1
ATOM 903 O O . GLN A 1 110 ? 37.618 -32.300 -10.454 1.00 29.25 109 GLN A O 1
ATOM 909 N N . THR A 1 111 ? 36.066 -30.887 -11.336 1.00 29.95 110 THR A N 1
ATOM 910 C CA . THR A 1 111 ? 36.024 -31.549 -12.671 1.00 30.50 110 THR A CA 1
ATOM 911 C C . THR A 1 111 ? 36.713 -30.718 -13.751 1.00 32.69 110 THR A C 1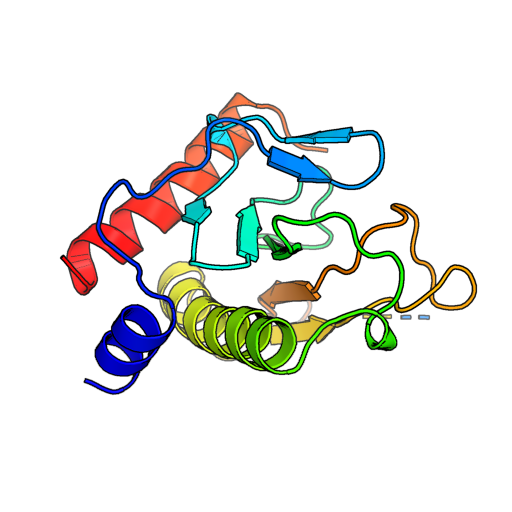
ATOM 912 O O . THR A 1 111 ? 37.118 -31.258 -14.785 1.00 34.43 110 THR A O 1
ATOM 916 N N . VAL A 1 112 ? 36.867 -29.414 -13.501 1.00 24.31 111 VAL A N 1
ATOM 917 C CA . VAL A 1 112 ? 37.538 -28.478 -14.390 1.00 22.21 111 VAL A CA 1
ATOM 918 C C . VAL A 1 112 ? 38.748 -27.949 -13.622 1.00 26.66 111 VAL A C 1
ATOM 919 O O . VAL A 1 112 ? 38.583 -27.401 -12.523 1.00 25.40 111 VAL A O 1
ATOM 923 N N . ASP A 1 113 ? 39.962 -28.112 -14.181 1.00 24.29 112 ASP A N 1
ATOM 924 C CA . ASP A 1 113 ? 41.227 -27.756 -13.518 1.00 23.23 112 ASP A CA 1
ATOM 925 C C . ASP A 1 113 ? 41.496 -26.272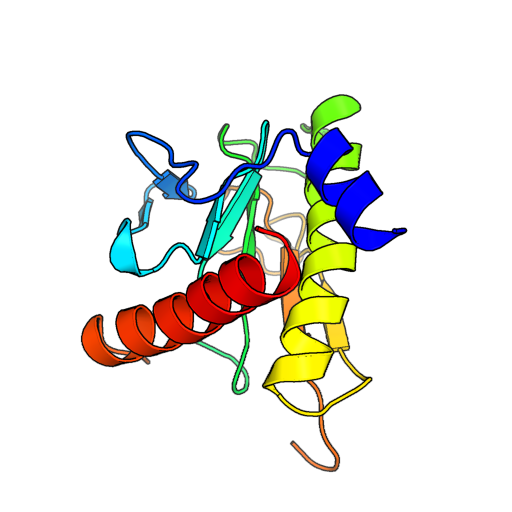 -13.539 1.00 24.74 112 ASP A C 1
ATOM 926 O O . ASP A 1 113 ? 42.504 -25.827 -14.052 1.00 24.96 112 ASP A O 1
ATOM 931 N N . HIS A 1 114 ? 40.616 -25.492 -12.878 1.00 20.71 113 HIS A N 1
ATOM 932 C CA . HIS A 1 114 ? 40.694 -24.036 -12.879 1.00 18.21 113 HIS A CA 1
ATOM 933 C C . HIS A 1 114 ? 39.862 -23.626 -11.649 1.00 20.03 113 HIS A C 1
ATOM 934 O O . HIS A 1 114 ? 38.729 -24.083 -11.527 1.00 19.49 113 HIS A O 1
ATOM 941 N N . VAL A 1 115 ? 40.482 -22.906 -10.711 1.00 19.68 114 VAL A N 1
ATOM 942 C CA . VAL A 1 115 ? 39.867 -22.442 -9.445 1.00 21.52 114 VAL A CA 1
ATOM 943 C C . VAL A 1 115 ? 38.539 -21.795 -9.749 1.00 21.14 114 VAL A C 1
ATOM 944 O O . VAL A 1 115 ? 38.495 -20.868 -10.553 1.00 20.58 114 VAL A O 1
ATOM 948 N N . HIS A 1 116 ? 37.483 -22.244 -9.087 1.00 16.48 115 HIS A N 1
ATOM 949 C CA . HIS A 1 116 ? 36.178 -21.562 -9.241 1.00 17.35 115 HIS A CA 1
ATOM 950 C C . HIS A 1 116 ? 35.340 -21.625 -7.967 1.00 19.43 115 HIS A C 1
ATOM 951 O O . HIS A 1 116 ? 35.410 -22.595 -7.206 1.00 18.45 115 HIS A O 1
ATOM 958 N N . ILE A 1 117 ? 34.504 -20.592 -7.749 1.00 14.76 116 ILE A N 1
ATOM 959 C CA . ILE A 1 117 ? 33.616 -20.584 -6.593 1.00 14.52 116 ILE A CA 1
ATOM 960 C C . ILE A 1 117 ? 32.203 -20.827 -7.088 1.00 19.69 116 ILE A C 1
ATOM 961 O O . ILE A 1 117 ? 31.777 -20.188 -8.063 1.00 19.62 116 ILE A O 1
ATOM 966 N N . HIS A 1 118 ? 31.490 -21.711 -6.412 1.00 17.28 117 HIS A N 1
ATOM 967 C CA . HIS A 1 118 ? 30.082 -22.010 -6.648 1.00 17.55 117 HIS A CA 1
ATOM 968 C C . HIS A 1 118 ? 29.279 -21.130 -5.711 1.00 22.25 117 HIS A C 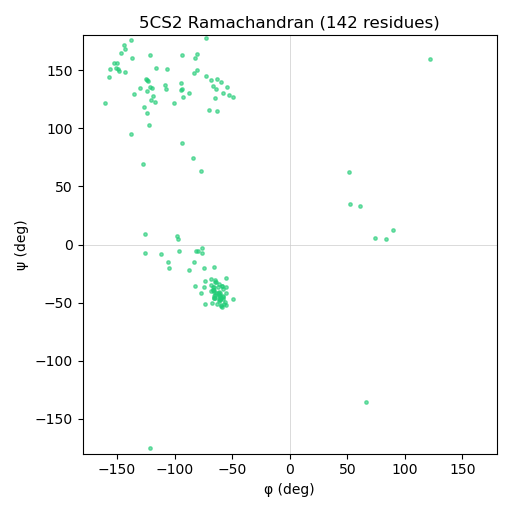1
ATOM 969 O O . HIS A 1 118 ? 29.586 -21.061 -4.507 1.00 20.80 117 HIS A O 1
ATOM 976 N N . ILE A 1 119 ? 28.231 -20.481 -6.236 1.00 17.26 118 ILE A N 1
ATOM 977 C CA . ILE A 1 119 ? 27.310 -19.704 -5.393 1.00 17.02 118 ILE A CA 1
ATOM 978 C C . ILE A 1 119 ? 25.960 -20.269 -5.748 1.00 20.66 118 ILE A C 1
ATOM 979 O O . ILE A 1 119 ? 25.552 -20.180 -6.914 1.00 20.35 118 ILE A O 1
ATOM 984 N N . ILE A 1 120 ? 25.281 -20.852 -4.768 1.00 18.99 119 ILE A N 1
ATOM 985 C CA . ILE A 1 120 ? 23.975 -21.489 -5.006 1.00 19.84 119 ILE A CA 1
ATOM 986 C C . ILE A 1 120 ? 22.943 -20.883 -4.075 1.00 22.84 119 ILE A C 1
ATOM 987 O O . ILE A 1 120 ? 22.963 -21.137 -2.860 1.00 21.96 119 ILE A O 1
ATOM 992 N N . PRO A 1 121 ? 21.963 -20.154 -4.624 1.00 22.15 120 PRO A N 1
ATOM 993 C CA . PRO A 1 121 ? 20.896 -19.599 -3.768 1.00 21.94 120 PRO A CA 1
ATOM 994 C C . PRO A 1 121 ? 20.129 -20.750 -3.141 1.00 27.39 120 PRO A C 1
ATOM 995 O O . PRO A 1 121 ? 19.972 -21.795 -3.773 1.00 28.59 120 PRO A O 1
ATOM 999 N N . ARG A 1 122 ? 19.717 -20.597 -1.874 1.00 25.44 121 ARG A N 1
ATOM 1000 C CA . ARG A 1 122 ? 19.018 -21.673 -1.157 1.00 25.56 121 ARG A CA 1
ATOM 1001 C C . ARG A 1 122 ? 17.644 -21.242 -0.614 1.00 31.24 121 ARG A C 1
ATOM 1002 O O . ARG A 1 122 ? 17.495 -20.118 -0.143 1.00 31.48 121 ARG A O 1
ATOM 1010 N N . LYS A 1 123 ? 16.655 -22.160 -0.678 1.00 29.88 122 LYS A N 1
ATOM 1011 C CA . LYS A 1 123 ? 15.271 -21.978 -0.194 1.00 30.32 122 LYS A CA 1
ATOM 1012 C C . LYS A 1 123 ? 14.783 -23.225 0.560 1.00 32.78 122 LYS A C 1
ATOM 1013 O O . LYS A 1 123 ? 15.368 -24.299 0.406 1.00 32.16 122 LYS A O 1
ATOM 1019 N N . ILE A 1 124 ? 13.726 -23.091 1.392 1.00 32.13 123 ILE A N 1
ATOM 1020 C CA . ILE A 1 124 ? 13.168 -24.221 2.170 1.00 32.86 123 ILE A CA 1
ATOM 1021 C C . ILE A 1 124 ? 12.834 -25.429 1.282 1.00 38.60 123 ILE A C 1
ATOM 1022 O O . ILE A 1 124 ? 12.172 -25.285 0.246 1.00 38.26 123 ILE A O 1
ATOM 1027 N N . ASN A 1 125 ? 13.336 -26.612 1.687 1.00 36.99 124 ASN A N 1
ATOM 1028 C CA . ASN A 1 125 ? 13.138 -27.913 1.043 1.00 38.45 124 ASN A CA 1
ATOM 1029 C C . ASN A 1 125 ? 13.465 -27.924 -0.469 1.00 44.13 124 ASN A C 1
ATOM 1030 O O . ASN A 1 125 ? 12.807 -28.647 -1.233 1.00 45.40 124 ASN A O 1
ATOM 1035 N N . ASP A 1 126 ? 14.492 -27.138 -0.894 1.00 39.38 125 ASP A N 1
ATOM 1036 C CA . ASP A 1 126 ? 14.928 -27.095 -2.293 1.00 37.87 125 ASP A CA 1
ATOM 1037 C C . ASP A 1 126 ? 15.672 -28.373 -2.652 1.00 69.89 125 ASP A C 1
ATOM 1038 O O . ASP A 1 126 ? 15.378 -28.973 -3.676 1.00 46.35 125 ASP A O 1
ATOM 1043 N N . ILE A 1 178 ? 20.406 -29.698 -17.367 1.00 56.60 177 ILE A N 1
ATOM 1044 C CA . ILE A 1 178 ? 21.098 -29.163 -18.541 1.00 56.05 177 ILE A CA 1
ATOM 1045 C C . ILE A 1 178 ? 20.347 -27.933 -19.114 1.00 58.47 177 ILE A C 1
ATOM 1046 O O . ILE A 1 178 ? 19.114 -27.936 -19.186 1.00 59.61 177 ILE A O 1
ATOM 1051 N N . ARG A 1 179 ? 21.106 -26.872 -19.475 1.00 51.18 178 ARG A N 1
ATOM 1052 C CA . ARG A 1 179 ? 20.555 -25.606 -19.967 1.00 49.32 178 ARG A CA 1
ATOM 1053 C C . ARG A 1 179 ? 21.089 -25.220 -21.346 1.00 49.52 178 ARG A C 1
ATOM 1054 O O . ARG A 1 179 ? 22.279 -25.402 -21.626 1.00 48.33 178 ARG A O 1
ATOM 1062 N N . SER A 1 180 ? 20.198 -24.678 -22.201 1.00 44.00 179 SER A N 1
ATOM 1063 C CA . SER A 1 180 ? 20.530 -24.222 -23.555 1.00 42.23 179 SER A CA 1
ATOM 1064 C C . SER A 1 180 ? 21.160 -22.838 -23.489 1.00 44.57 179 SER A C 1
ATOM 1065 O O . SER A 1 180 ? 20.997 -22.150 -22.477 1.00 43.94 179 SER A O 1
ATOM 1068 N N . ILE A 1 181 ? 21.826 -22.408 -24.584 1.00 40.27 180 ILE A N 1
ATOM 1069 C CA . ILE A 1 181 ? 22.420 -21.074 -24.698 1.00 40.11 180 ILE A CA 1
ATOM 1070 C C . ILE A 1 181 ? 21.329 -19.992 -24.516 1.00 43.42 180 ILE A C 1
ATOM 1071 O O . ILE A 1 181 ? 21.593 -18.980 -23.875 1.00 41.89 180 ILE A O 1
ATOM 1076 N N . GLU A 1 182 ? 20.098 -20.249 -25.010 1.00 40.82 181 GLU A N 1
ATOM 1077 C CA . GLU A 1 182 ? 18.966 -19.327 -24.895 1.00 40.49 181 GLU A CA 1
ATOM 1078 C C . GLU A 1 182 ? 18.636 -19.038 -23.436 1.00 41.73 181 GLU A C 1
ATOM 1079 O O . GLU A 1 182 ? 18.560 -17.873 -23.064 1.00 40.80 181 GLU A O 1
ATOM 1085 N N . GLN A 1 183 ? 18.448 -20.090 -22.616 1.00 37.37 182 GLN A N 1
ATOM 1086 C CA . GLN A 1 183 ? 18.126 -19.964 -21.186 1.00 36.72 182 GLN A CA 1
ATOM 1087 C C . GLN A 1 183 ? 19.267 -19.302 -20.426 1.00 37.62 182 GLN A C 1
ATOM 1088 O O . GLN A 1 183 ? 19.024 -18.454 -19.564 1.00 36.50 182 GLN A O 1
ATOM 1094 N N . MET A 1 184 ? 20.515 -19.687 -20.756 1.00 32.38 183 MET A N 1
ATOM 1095 C CA . MET A 1 184 ? 21.716 -19.147 -20.132 1.00 31.04 183 MET A CA 1
ATOM 1096 C C . MET A 1 184 ? 21.920 -17.678 -20.446 1.00 33.27 183 MET A C 1
ATOM 1097 O O . MET A 1 184 ? 22.241 -16.915 -19.540 1.00 31.99 183 MET A O 1
ATOM 1102 N N . GLU A 1 185 ? 21.726 -17.276 -21.728 1.00 29.31 184 GLU A N 1
ATOM 1103 C CA . GLU A 1 185 ? 21.817 -15.885 -22.148 1.00 28.97 184 GLU A CA 1
ATOM 1104 C C . GLU A 1 185 ? 20.747 -15.081 -21.404 1.00 31.10 184 GLU A C 1
ATOM 1105 O O . GLU A 1 185 ? 21.045 -13.986 -20.920 1.00 30.79 184 GLU A O 1
ATOM 1111 N N . GLU A 1 186 ? 19.528 -15.626 -21.302 1.00 28.23 185 GLU A N 1
ATOM 1112 C CA . GLU A 1 186 ? 18.417 -14.961 -20.612 1.00 28.51 185 GLU A CA 1
ATOM 1113 C C . GLU A 1 186 ? 18.773 -14.732 -19.136 1.00 31.85 185 GLU A C 1
ATOM 1114 O O . GLU A 1 186 ? 18.611 -13.612 -18.635 1.00 31.12 185 GLU A O 1
ATOM 1120 N N . GLU A 1 187 ? 19.309 -15.772 -18.465 1.00 28.44 186 GLU A N 1
ATOM 1121 C CA . GLU A 1 187 ? 19.712 -15.665 -17.060 1.00 27.24 186 GLU A CA 1
ATOM 1122 C C . GLU A 1 187 ? 20.863 -14.688 -16.891 1.00 26.31 186 GLU A C 1
ATOM 1123 O O . GLU A 1 187 ? 20.799 -13.836 -16.000 1.00 26.74 186 GLU A O 1
ATOM 1129 N N . ALA A 1 188 ? 21.907 -14.778 -17.737 1.00 22.31 187 ALA A N 1
ATOM 1130 C CA . ALA A 1 188 ? 23.020 -13.842 -17.618 1.00 21.43 187 ALA A CA 1
ATOM 1131 C C . ALA A 1 188 ? 22.550 -12.412 -17.864 1.00 24.85 187 ALA A C 1
ATOM 1132 O O . ALA A 1 188 ? 23.060 -11.506 -17.243 1.00 25.12 187 ALA A O 1
ATOM 1134 N N . ASN A 1 189 ? 21.601 -12.217 -18.800 1.00 24.19 188 ASN A N 1
ATOM 1135 C CA . ASN A 1 189 ? 21.101 -10.882 -19.129 1.00 24.48 188 ASN A CA 1
ATOM 1136 C C . ASN A 1 189 ? 20.353 -10.256 -17.962 1.00 28.02 188 ASN A C 1
ATOM 1137 O O . ASN A 1 189 ? 20.557 -9.086 -17.676 1.00 29.56 188 ASN A O 1
ATOM 1142 N N . LEU A 1 190 ? 19.554 -11.049 -17.262 1.00 25.42 189 LEU A N 1
ATOM 1143 C CA . LEU A 1 190 ? 18.809 -10.603 -16.086 1.00 27.03 189 LEU A CA 1
ATOM 1144 C C . LEU A 1 190 ? 19.794 -10.116 -14.999 1.00 28.57 189 LEU A C 1
ATOM 1145 O O . LEU A 1 190 ? 19.607 -9.036 -14.421 1.00 26.20 189 LEU A O 1
ATOM 1150 N N . ILE A 1 191 ? 20.891 -10.879 -14.787 1.00 23.90 190 ILE A N 1
ATOM 1151 C CA . ILE A 1 191 ? 21.894 -10.508 -13.784 1.00 22.16 190 ILE A CA 1
ATOM 1152 C C . ILE A 1 191 ? 22.633 -9.273 -14.161 1.00 22.86 190 ILE A C 1
ATOM 1153 O O . ILE A 1 191 ? 22.695 -8.344 -13.373 1.00 23.89 190 ILE A O 1
ATOM 1158 N N . LYS A 1 192 ? 23.157 -9.218 -15.405 1.00 20.59 191 LYS A N 1
ATOM 1159 C CA . LYS A 1 192 ? 23.883 -8.078 -15.935 1.00 21.29 191 LYS A CA 1
ATOM 1160 C C . LYS A 1 192 ? 23.005 -6.815 -15.893 1.00 23.84 191 LYS A C 1
ATOM 1161 O O . LYS A 1 192 ? 23.488 -5.761 -15.492 1.00 24.32 191 LYS A O 1
ATOM 1167 N N . SER A 1 193 ? 21.721 -6.932 -16.295 1.00 23.73 192 SER A N 1
ATOM 1168 C CA . SER A 1 193 ? 20.776 -5.802 -16.328 1.00 24.27 192 SER A CA 1
ATOM 1169 C C . SER A 1 193 ? 20.567 -5.201 -14.952 1.00 26.73 192 SER A C 1
ATOM 1170 O O . SER A 1 193 ? 20.593 -3.976 -14.813 1.00 27.37 192 SER A O 1
ATOM 1173 N N . TYR A 1 194 ? 20.445 -6.071 -13.935 1.00 22.67 193 TYR A N 1
ATOM 1174 C CA . TYR A 1 194 ? 20.280 -5.659 -12.546 1.00 22.06 193 TYR A CA 1
ATOM 1175 C C . TYR A 1 194 ? 21.512 -4.953 -12.020 1.00 24.84 193 TYR A C 1
ATOM 1176 O O . TYR A 1 194 ? 21.381 -3.901 -11.418 1.00 24.73 193 TYR A O 1
ATOM 1185 N N . ILE A 1 195 ? 22.735 -5.505 -12.265 1.00 21.44 194 ILE A N 1
ATOM 1186 C CA . ILE A 1 195 ? 23.958 -4.857 -11.847 1.00 21.31 194 ILE A CA 1
ATOM 1187 C C . ILE A 1 195 ? 24.012 -3.446 -12.444 1.00 26.41 194 ILE A C 1
ATOM 1188 O O . ILE A 1 195 ? 24.240 -2.484 -11.719 1.00 24.64 194 ILE A O 1
ATOM 1193 N N . ASN A 1 196 ? 23.764 -3.328 -13.766 1.00 23.22 195 ASN A N 1
ATOM 1194 C CA . ASN A 1 196 ? 23.789 -2.050 -14.480 1.00 23.29 195 ASN A CA 1
ATOM 1195 C C . ASN A 1 196 ? 22.811 -1.023 -13.900 1.00 28.32 195 ASN A C 1
ATOM 1196 O O . ASN A 1 196 ? 23.185 0.133 -13.676 1.00 28.59 195 ASN A O 1
ATOM 1201 N N . GLU A 1 197 ? 21.605 -1.454 -13.626 1.00 25.15 196 GLU A N 1
ATOM 1202 C CA . GLU A 1 197 ? 20.537 -0.594 -13.095 1.00 27.30 196 GLU A CA 1
ATOM 1203 C C . GLU A 1 197 ? 20.898 0.005 -11.720 1.00 32.38 196 GLU A C 1
ATOM 1204 O O . GLU A 1 197 ? 20.725 1.209 -11.503 1.00 32.93 196 GLU A O 1
ATOM 1210 N N . LYS A 1 198 ? 21.460 -0.826 -10.823 1.00 27.05 197 LYS A N 1
ATOM 1211 C CA . LYS A 1 198 ? 21.788 -0.407 -9.463 1.00 26.19 197 LYS A CA 1
ATOM 1212 C C . LYS A 1 198 ? 23.145 0.213 -9.286 1.00 30.76 197 LYS A C 1
ATOM 1213 O O . LYS A 1 198 ? 23.349 0.943 -8.308 1.00 33.16 197 LYS A O 1
ATOM 1219 N N . PHE A 1 199 ? 24.094 -0.058 -10.197 1.00 25.55 198 PHE A N 1
ATOM 1220 C CA . PHE A 1 199 ? 25.461 0.377 -9.985 1.00 25.01 198 PHE A CA 1
ATOM 1221 C C . PHE A 1 199 ? 26.113 1.202 -11.079 1.00 30.66 198 PHE A C 1
ATOM 1222 O O . PHE A 1 199 ? 27.307 1.503 -10.968 1.00 31.30 198 PHE A O 1
ATOM 1230 N N . SER A 1 200 ? 25.333 1.623 -12.078 1.00 29.94 199 SER A N 1
ATOM 1231 C CA . SER A 1 200 ? 25.681 2.495 -13.213 1.00 59.51 199 SER A CA 1
ATOM 1232 C C . SER A 1 200 ? 26.215 1.763 -14.394 1.00 70.68 199 SER A C 1
ATOM 1233 O O . SER A 1 200 ? 25.403 1.382 -15.218 1.00 41.66 199 SER A O 1
ATOM 1298 N N A ALA B 2 3 ? 28.649 -35.739 -0.557 0.25 38.00 3 ALA B N 1
ATOM 1299 N N B ALA B 2 3 ? 23.654 -32.855 0.557 0.25 38.00 3 ALA B N 1
ATOM 1300 C CA A ALA B 2 3 ? 27.676 -36.193 0.440 0.25 36.78 3 ALA B CA 1
ATOM 1301 C CA B ALA B 2 3 ? 23.747 -33.925 -0.440 0.25 36.78 3 ALA B CA 1
ATOM 1302 C C A ALA B 2 3 ? 26.691 -35.111 0.831 0.25 37.05 3 ALA B C 1
ATOM 1303 C C B ALA B 2 3 ? 25.177 -34.237 -0.831 0.25 37.05 3 ALA B C 1
ATOM 1304 O O A ALA B 2 3 ? 25.675 -35.480 1.398 0.25 38.01 3 ALA B O 1
ATOM 1305 O O B ALA B 2 3 ? 25.365 -35.301 -1.398 0.25 38.01 3 ALA B O 1
ATOM 1334 N N A VAL B 2 5 ? 25.697 -30.388 0.089 0.25 34.67 5 VAL B N 1
ATOM 1335 N N B VAL B 2 5 ? 29.764 -32.736 -0.089 0.25 34.67 5 VAL B N 1
ATOM 1336 C CA A VAL B 2 5 ? 25.935 -29.199 -0.740 0.25 34.15 5 VAL B CA 1
ATOM 1337 C CA B VAL B 2 5 ? 30.675 -31.936 0.740 0.25 34.15 5 VAL B CA 1
ATOM 1338 C C A VAL B 2 5 ? 26.748 -28.245 0.124 0.25 33.82 5 VAL B C 1
ATOM 1339 C C B VAL B 2 5 ? 31.095 -30.755 -0.124 0.25 33.82 5 VAL B C 1
ATOM 1340 O O A VAL B 2 5 ? 26.168 -27.882 1.130 0.25 33.08 5 VAL B O 1
ATOM 1341 O O B VAL B 2 5 ? 31.699 -31.075 -1.130 0.25 33.08 5 VAL B O 1
#

B-factor: mean 31.87, std 13.4, range [14.52, 97.05]

Secondary structure (DSSP, 8-state):
-HHHHHHHHTT--TT---S--EETTEE--GGGEEEE-SSEEEEE-SS-SSTT-EEEEESS--SSGGGS-HHHHHHHHHHHHHHHHHHHHHHT-SEEEEE---SGGGT--SSS-EEEEEEE-TT----HHHHHHHHHHHHHHHHHHH-/--

Solvent-accessible surface area: 9094 Å² total

Foldseek 3Di:
DLLLVLCVLQVFDQPDDDPWADFFPDTDDRLQWQGDGPFKTKGDDQDAPFPPKIKMFTSDFDQFPVSDDPSNVSNRVSVVVSVLVLSCVVVVANDWDKDWLGDVVSPDPGRGTMIIIGGDDPPGRDDSVVSSVVSCVSNVSCVVPND

Nearest PDB structures (foldseek):
  5cs2-assembly1_A-2  TM=1.007E+00  e=3.182E-29  Plasmodium falciparum 3D7
  1ems-assembly1_A  TM=9.782E-01  e=2.652E-13  Caenorhabditis elegans
  3fit-assembly1_A-2  TM=9.823E-01  e=3.375E-13  Homo sapiens
  2fhi-assembly1_A-2  TM=9.822E-01  e=9.390E-13  Homo sapiens
  7p8p-assembly1_D  TM=9.769E-01  e=4.491E-12  Homo sapiens

Organism: Plasmodium falciparum (isolate 3D7) (NCBI:txid36329)

Sequence (149 aa):
EKYKNILEKLEWYKNKSSEKYEFGIYEIDKREVFITTKYSYGFVVNNKPLLPGHILLTTLKKKKHYNDLDIEEIIDINLLCNFMCYIMGNLFNTTDFSIAIQDGKEAGQTVDHVHIHIIPRKINDIRSIEQMEEEANLIKSYINEKFSAAVV

InterPro domains:
  IPR011146 HIT-like domain [PF01230] (32-122)
  IPR011146 HIT-like domain [PS51084] (20-128)
  IPR019808 Histidine triad, conserved site [PS00892] (102-120)
  IPR036265 HIT-like superfamily [G3DSA:3.30.428.10] (1-145)
  IPR036265 HIT-like superfamily [SSF54197] (29-194)
  IPR039383 FHIT family [cd01275] (22-143)
  IPR051884 Bis(5'-adenosyl)-triphosphatase activity regulators [PTHR46243] (2-195)

Radius of gyration: 14.41 Å; Cα contacts (8 Å, |Δi|>4): 251; chains: 2; bounding box: 35×39×28 Å